Protein AF-A0A660ZBV9-F1 (afdb_monomer)

Foldseek 3Di:
DDDDDVPVVVVVVCVVVVVVCVVVVVVVPVVPVVVVVVLVVQLVLDDQQWWFAFPVRQTFGFHDDDDQWTWTDRDPPDTDIDGSSRTPHTPDDPVPPPDD

Nearest PDB structures (foldseek):
  7xn7-assembly1_W  TM=7.723E-01  e=1.408E-01  Komagataella phaffii
  4agf-assembly1_G  TM=4.989E-01  e=1.160E-01  Escherichia coli
  4age-assembly1_C  TM=4.875E-01  e=1.088E-01  Escherichia coli
  6urt-assembly1_G  TM=4.577E-01  e=2.212E-01  Escherichia coli K-12
  5y4o-assembly1_A  TM=4.219E-01  e=6.625E-01  Escherichia coli O157:H7

Secondary structure (DSSP, 8-state):
-----TTHHHHHHHHHHHHHHHHHHHHHHHHHHHHHHHHHHHHHT--TT-EEEETTS-EEEEEEEETTEEEEEEETTEEEEEEGGGEEEEEE-GGGSS--

Sequence (100 aa):
MAQTSGGGSLFSLLLPFIVFFAIFYFLLILPQSKQEKKRKQMLANLRKGDRVVTVGGIYGTITKIDGDVLSLRIAQNTTIKIERDAVKSVVSSQAQGESK

Radius of gyration: 25.42 Å; Cα contacts (8 Å, |Δi|>4): 107; chains: 1; bounding box: 53×32×77 Å

Solvent-accessible surface area (backbone atoms only — not comparable to full-atom values): 5955 Å² total; per-residue (Å²): 142,82,89,84,63,90,73,54,57,60,56,62,60,45,47,59,54,52,53,50,51,51,51,53,51,56,64,56,55,63,60,52,60,54,52,55,52,51,51,55,52,53,60,69,67,67,52,72,67,23,29,33,29,31,73,89,69,50,60,31,30,28,73,42,78,58,86,62,40,29,33,33,34,66,49,100,90,40,71,46,80,43,51,49,85,47,55,66,48,75,76,43,53,77,86,72,70,85,80,128

pLDDT: mean 80.36, std 13.95, range [38.84, 92.75]

Mean predicted aligned error: 11.57 Å

Structure (mmCIF, N/CA/C/O backbone):
data_AF-A0A660ZBV9-F1
#
_entry.id   AF-A0A660ZBV9-F1
#
loop_
_atom_site.group_PDB
_atom_site.id
_atom_site.type_symbol
_atom_site.label_atom_id
_atom_site.label_alt_id
_atom_site.label_comp_id
_atom_site.label_asym_id
_atom_site.label_entity_id
_atom_site.label_seq_id
_atom_site.pdbx_PDB_ins_code
_atom_site.Cartn_x
_atom_site.Cartn_y
_atom_site.Cartn_z
_atom_site.occupancy
_atom_site.B_iso_or_equiv
_atom_site.auth_seq_id
_atom_site.auth_comp_id
_atom_site.auth_asym_id
_atom_site.auth_atom_id
_atom_site.pdbx_PDB_model_num
ATOM 1 N N . MET A 1 1 ? 33.654 20.395 -56.450 1.00 55.75 1 MET A N 1
ATOM 2 C CA . MET A 1 1 ? 33.780 19.179 -55.621 1.00 55.75 1 MET A CA 1
ATOM 3 C C . MET A 1 1 ? 32.385 18.754 -55.201 1.00 55.75 1 MET A C 1
ATOM 5 O O . MET A 1 1 ? 31.801 19.365 -54.321 1.00 55.75 1 MET A O 1
ATOM 9 N N . ALA A 1 2 ? 31.828 17.785 -55.917 1.00 55.91 2 ALA A N 1
ATOM 10 C CA . ALA A 1 2 ? 30.579 17.109 -55.592 1.00 55.91 2 ALA A CA 1
ATOM 11 C C . ALA A 1 2 ? 30.853 15.600 -55.625 1.00 55.91 2 ALA A C 1
ATOM 13 O O . ALA A 1 2 ? 31.758 15.188 -56.351 1.00 55.91 2 ALA A O 1
ATOM 14 N N . GLN A 1 3 ? 30.010 14.845 -54.911 1.00 44.81 3 GLN A N 1
ATOM 15 C CA . GLN A 1 3 ? 29.931 13.381 -54.757 1.00 44.81 3 GLN A CA 1
ATOM 16 C C . GLN A 1 3 ? 30.656 12.808 -53.526 1.00 44.81 3 GLN A C 1
ATOM 18 O O . GLN A 1 3 ? 31.791 13.174 -53.264 1.00 44.81 3 GLN A O 1
ATOM 23 N N . THR A 1 4 ? 30.127 11.875 -52.724 1.00 38.84 4 THR A N 1
ATOM 24 C CA . THR A 1 4 ? 28.796 11.253 -52.545 1.00 38.84 4 THR A CA 1
ATOM 25 C C . THR A 1 4 ? 28.920 10.371 -51.296 1.00 38.84 4 THR A C 1
ATOM 27 O O . THR A 1 4 ? 29.815 9.532 -51.255 1.00 38.84 4 THR A O 1
ATOM 30 N N . SER A 1 5 ? 28.009 10.454 -50.320 1.00 42.28 5 SER A N 1
ATOM 31 C CA . SER A 1 5 ? 27.644 9.282 -49.491 1.00 42.28 5 SER A CA 1
ATOM 32 C C . SER A 1 5 ? 26.215 9.418 -48.947 1.00 42.28 5 SER A C 1
ATOM 34 O O . SER A 1 5 ? 25.976 9.450 -47.741 1.00 42.28 5 SER A O 1
ATOM 36 N N . GLY A 1 6 ? 25.234 9.493 -49.851 1.00 53.12 6 GLY A N 1
ATOM 37 C CA . GLY A 1 6 ? 23.800 9.603 -49.533 1.00 53.12 6 GLY A CA 1
ATOM 38 C C . GLY A 1 6 ? 23.170 8.403 -48.802 1.00 53.12 6 GLY A C 1
ATOM 39 O O . GLY A 1 6 ? 21.976 8.432 -48.541 1.00 53.12 6 GLY A O 1
ATOM 40 N N . GLY A 1 7 ? 23.940 7.372 -48.434 1.00 52.41 7 GLY A N 1
ATOM 41 C CA . GLY A 1 7 ? 23.505 6.277 -47.548 1.00 52.41 7 GLY A CA 1
ATOM 42 C C . GLY A 1 7 ? 24.038 6.380 -46.111 1.00 52.41 7 GLY A C 1
ATOM 43 O O . GLY A 1 7 ? 23.475 5.782 -45.200 1.00 52.41 7 GLY A O 1
ATOM 44 N N . GLY A 1 8 ? 25.089 7.178 -45.882 1.00 57.53 8 GLY A N 1
ATOM 45 C CA . GLY A 1 8 ? 25.678 7.402 -44.556 1.00 57.53 8 GLY A CA 1
ATOM 46 C C . GLY A 1 8 ? 25.001 8.522 -43.765 1.00 57.53 8 GLY A C 1
ATOM 47 O O . GLY A 1 8 ? 25.087 8.532 -42.544 1.00 57.53 8 GLY A O 1
ATOM 48 N N . SER A 1 9 ? 24.287 9.431 -44.442 1.00 64.94 9 SER A N 1
ATOM 49 C CA . SER A 1 9 ? 23.674 10.614 -43.821 1.00 64.94 9 SER A CA 1
ATOM 50 C C . SER A 1 9 ? 22.425 10.301 -42.996 1.00 64.94 9 SER A C 1
ATOM 52 O O . SER A 1 9 ? 22.188 10.970 -42.001 1.00 64.94 9 SER A O 1
ATOM 54 N N . LEU A 1 10 ? 21.618 9.304 -43.377 1.00 65.56 10 LEU A N 1
ATOM 55 C CA . LEU A 1 10 ? 20.440 8.912 -42.589 1.00 65.56 10 LEU A CA 1
ATOM 56 C C . LEU A 1 10 ? 20.851 8.086 -41.371 1.00 65.56 10 LEU A C 1
ATOM 58 O O . LEU A 1 10 ? 20.350 8.318 -40.278 1.00 65.56 10 LEU A O 1
ATOM 62 N N . PHE A 1 11 ? 21.811 7.173 -41.532 1.00 72.00 11 PHE A N 1
ATOM 63 C CA . PHE A 1 11 ? 22.331 6.388 -40.416 1.00 72.00 11 PHE A CA 1
ATOM 64 C C . PHE A 1 11 ? 23.083 7.273 -39.411 1.00 72.00 11 PHE A C 1
ATOM 66 O O . PHE A 1 11 ? 22.880 7.123 -38.211 1.00 72.00 11 PHE A O 1
ATOM 73 N N . SER A 1 12 ? 23.875 8.250 -39.877 1.00 77.62 12 SER A N 1
ATOM 74 C CA . SER A 1 12 ? 24.560 9.211 -39.000 1.00 77.62 12 SER A CA 1
ATOM 75 C C . SER A 1 12 ? 23.608 10.183 -38.296 1.00 77.62 12 SER A C 1
ATOM 77 O O . SER A 1 12 ? 23.884 10.569 -37.163 1.00 77.62 12 SER A O 1
ATOM 79 N N . LEU A 1 13 ? 22.475 10.538 -38.919 1.00 77.12 13 LEU A N 1
ATOM 80 C CA . LEU A 1 13 ? 21.419 11.341 -38.293 1.00 77.12 13 LEU A CA 1
ATOM 81 C C . LEU A 1 13 ? 20.566 10.534 -37.308 1.00 77.12 13 LEU A C 1
ATOM 83 O O . LEU A 1 13 ? 20.217 11.070 -36.264 1.00 77.12 13 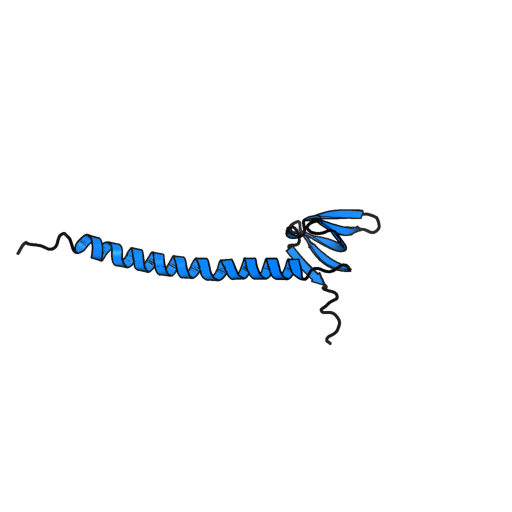LEU A O 1
ATOM 87 N N . LEU A 1 14 ? 20.245 9.264 -37.585 1.00 82.62 14 LEU A N 1
ATOM 88 C CA . LEU A 1 14 ? 19.444 8.420 -36.684 1.00 82.62 14 LEU A CA 1
ATOM 89 C C . LEU A 1 14 ? 20.239 7.878 -35.486 1.00 82.62 14 LEU A C 1
ATOM 91 O O . LEU A 1 14 ? 19.645 7.628 -34.437 1.00 82.62 14 LEU A O 1
ATOM 95 N N . LEU A 1 15 ? 21.561 7.717 -35.614 1.00 86.25 15 LEU A N 1
ATOM 96 C CA . LEU A 1 15 ? 22.434 7.228 -34.542 1.00 86.25 15 LEU A CA 1
ATOM 97 C C . LEU A 1 15 ? 22.276 8.013 -33.218 1.00 86.25 15 LEU A C 1
ATOM 99 O O . LEU A 1 15 ? 22.022 7.374 -32.195 1.00 86.25 15 LEU A O 1
ATOM 103 N N . PRO A 1 16 ? 22.356 9.362 -33.182 1.00 85.00 16 PRO A N 1
ATOM 104 C CA . PRO A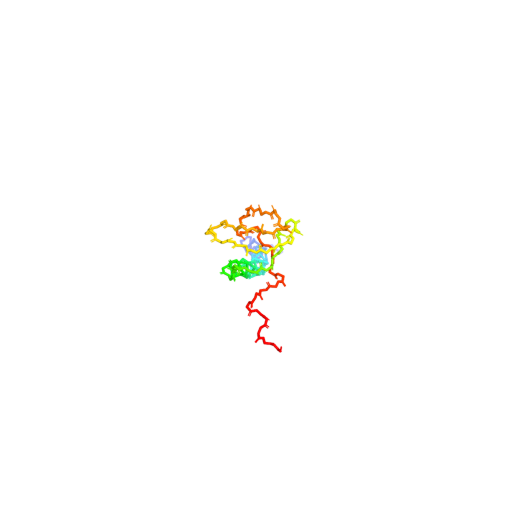 1 16 ? 22.164 10.117 -31.944 1.00 85.00 16 PRO A CA 1
ATOM 105 C C . PRO A 1 16 ? 20.742 9.996 -31.379 1.00 85.00 16 PRO A C 1
ATOM 107 O O . PRO A 1 16 ? 20.590 9.928 -30.161 1.00 85.00 16 PRO A O 1
ATOM 110 N N . PHE A 1 17 ? 19.704 9.901 -32.222 1.00 87.88 17 PHE A N 1
ATOM 111 C CA . PHE A 1 17 ? 18.327 9.703 -31.751 1.00 87.88 17 PHE A CA 1
ATOM 112 C C . PHE A 1 17 ? 18.127 8.327 -31.113 1.00 87.88 17 PHE A C 1
ATOM 114 O O . PHE A 1 17 ? 17.494 8.231 -30.066 1.00 87.88 17 PHE A O 1
ATOM 121 N N . ILE A 1 18 ? 18.700 7.271 -31.695 1.00 90.62 18 ILE A N 1
ATOM 122 C CA . ILE A 1 18 ? 18.649 5.911 -31.140 1.00 90.62 18 ILE A CA 1
ATOM 123 C C . ILE A 1 18 ? 19.388 5.837 -29.803 1.00 90.62 18 ILE A C 1
ATOM 125 O O . ILE A 1 18 ? 18.861 5.265 -28.851 1.00 90.62 18 ILE A O 1
ATOM 129 N N . VAL A 1 19 ? 20.568 6.456 -29.695 1.00 91.31 19 VAL A N 1
ATOM 130 C CA . VAL A 1 19 ? 21.323 6.523 -28.432 1.00 91.31 19 VAL A CA 1
ATOM 131 C C . VAL A 1 19 ? 20.552 7.319 -27.373 1.00 91.31 19 VAL A C 1
ATOM 133 O O . VAL A 1 19 ? 20.448 6.877 -26.231 1.00 91.31 19 VAL A O 1
ATOM 136 N N . PHE A 1 20 ? 19.947 8.449 -27.745 1.00 89.69 20 PHE A N 1
ATOM 137 C CA . PHE A 1 20 ? 19.114 9.248 -26.845 1.00 89.69 20 PHE A CA 1
ATOM 138 C C . PHE A 1 20 ? 17.888 8.467 -26.352 1.00 89.69 20 PHE A C 1
ATOM 140 O O . PHE A 1 20 ? 17.648 8.400 -25.146 1.00 89.69 20 PHE A O 1
ATOM 147 N N . PHE A 1 21 ? 17.153 7.809 -27.255 1.00 89.00 21 PHE A N 1
ATOM 148 C CA . PHE A 1 21 ? 16.027 6.944 -26.894 1.00 89.00 21 PHE A CA 1
ATOM 149 C C . PHE A 1 21 ? 16.461 5.778 -26.007 1.00 89.00 21 PHE A C 1
ATOM 151 O O . PHE A 1 21 ? 15.770 5.478 -25.038 1.00 89.00 21 PHE A O 1
ATOM 158 N N . ALA A 1 22 ? 17.610 5.156 -26.281 1.00 89.69 22 ALA A N 1
ATOM 159 C CA . ALA A 1 22 ? 18.147 4.083 -25.451 1.00 89.69 22 ALA A CA 1
ATOM 160 C C . ALA A 1 22 ? 18.453 4.568 -24.025 1.00 89.69 22 ALA A C 1
ATOM 162 O O . ALA A 1 22 ? 18.074 3.901 -23.062 1.00 89.69 22 ALA A O 1
ATOM 163 N N . ILE A 1 23 ? 19.066 5.748 -23.872 1.00 89.81 23 ILE A N 1
ATOM 164 C CA . ILE A 1 23 ? 19.357 6.345 -22.560 1.00 89.81 23 ILE A CA 1
ATOM 165 C C . ILE A 1 23 ? 18.060 6.682 -21.815 1.00 89.81 23 ILE A C 1
ATOM 167 O O . ILE A 1 23 ? 17.905 6.280 -20.662 1.00 89.81 23 ILE A O 1
ATOM 171 N N . PHE A 1 24 ? 17.107 7.367 -22.456 1.00 85.62 24 PHE A N 1
ATOM 172 C CA . PHE A 1 24 ? 15.826 7.727 -21.835 1.00 85.62 24 PHE A CA 1
ATOM 173 C C . PHE A 1 24 ? 14.986 6.501 -21.465 1.00 85.62 24 PHE A C 1
ATOM 175 O O . PHE A 1 24 ? 14.416 6.462 -20.376 1.00 85.62 24 PHE A O 1
ATOM 182 N N . TYR A 1 25 ? 14.954 5.478 -22.322 1.00 82.12 25 TYR A N 1
ATOM 183 C CA . TYR A 1 25 ? 14.289 4.202 -22.052 1.00 82.12 25 TYR A CA 1
ATOM 184 C C . TYR A 1 25 ? 14.884 3.520 -20.814 1.00 82.12 25 TYR A C 1
ATOM 186 O O . TYR A 1 25 ? 14.150 3.088 -19.923 1.00 82.12 25 TYR 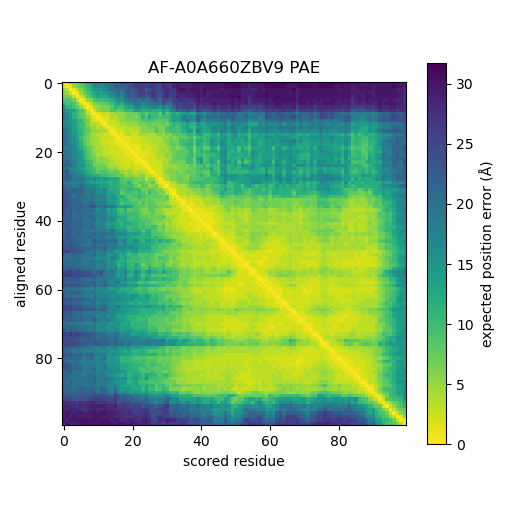A O 1
ATOM 194 N N . PHE A 1 26 ? 16.216 3.496 -20.704 1.00 83.62 26 PHE A N 1
ATOM 195 C CA . PHE A 1 26 ? 16.907 2.901 -19.560 1.00 83.62 26 PHE A CA 1
ATOM 196 C C . PHE A 1 26 ? 16.681 3.689 -18.258 1.00 83.62 26 PHE A C 1
ATOM 198 O O . PHE A 1 26 ? 16.487 3.096 -17.194 1.00 83.62 26 PHE A O 1
ATOM 205 N N . LEU A 1 27 ? 16.646 5.023 -18.341 1.00 81.31 27 LEU A N 1
ATOM 206 C CA . LEU A 1 27 ? 16.405 5.911 -17.199 1.00 81.31 27 LEU A CA 1
ATOM 207 C C . LEU A 1 27 ? 14.961 5.843 -16.679 1.00 81.31 27 LEU A C 1
ATOM 209 O O . LEU A 1 27 ? 14.765 5.977 -15.475 1.00 81.31 27 LEU A O 1
ATOM 213 N N . LEU A 1 28 ? 13.962 5.611 -17.542 1.00 77.94 28 LEU A N 1
ATOM 214 C CA . LEU A 1 28 ? 12.542 5.546 -17.155 1.00 77.94 28 LEU A CA 1
ATOM 215 C C . LEU A 1 28 ? 12.092 4.163 -16.652 1.00 77.94 28 LEU A C 1
ATOM 217 O O . LEU A 1 28 ? 11.293 4.086 -15.717 1.00 77.94 28 LEU A O 1
ATOM 221 N N . ILE A 1 29 ? 12.615 3.066 -17.208 1.00 76.94 29 ILE A N 1
ATOM 222 C CA . ILE A 1 29 ? 12.193 1.695 -16.848 1.00 76.94 29 ILE A CA 1
ATOM 223 C C . ILE A 1 29 ? 12.766 1.214 -15.511 1.00 76.94 29 ILE A C 1
ATOM 225 O O . ILE A 1 29 ? 12.101 0.502 -14.748 1.00 76.94 29 ILE A O 1
ATOM 229 N N . LEU A 1 30 ? 13.990 1.626 -15.180 1.00 75.75 30 LEU A N 1
ATOM 230 C CA . LEU A 1 30 ? 14.648 1.237 -13.935 1.00 75.75 30 LEU A CA 1
ATOM 231 C C . LEU A 1 30 ? 13.980 1.778 -12.645 1.00 75.75 30 LEU A C 1
ATOM 233 O O . LEU A 1 30 ? 13.917 1.033 -11.661 1.00 75.75 30 LEU A O 1
ATOM 237 N N . PRO A 1 31 ? 13.471 3.025 -12.579 1.00 71.75 31 PRO A N 1
ATOM 238 C CA . PRO A 1 31 ? 12.808 3.541 -11.382 1.00 71.75 31 PRO A CA 1
ATOM 239 C C . PRO A 1 31 ? 11.391 2.990 -11.174 1.00 71.75 31 PRO A C 1
ATOM 241 O O . PRO A 1 31 ? 11.003 2.790 -10.021 1.00 71.75 31 PRO A O 1
ATOM 244 N N . GLN A 1 32 ? 10.627 2.710 -12.238 1.00 72.81 32 GLN A N 1
ATOM 245 C CA . GLN A 1 32 ? 9.218 2.304 -12.105 1.00 72.81 32 GLN A CA 1
ATOM 246 C C . GLN A 1 32 ? 9.060 0.925 -11.459 1.00 72.81 32 GLN A C 1
ATOM 248 O O . GLN A 1 32 ? 8.328 0.771 -10.479 1.00 72.81 32 GLN A O 1
ATOM 253 N N . SER A 1 33 ? 9.831 -0.063 -11.919 1.00 74.81 33 SER A N 1
ATOM 254 C CA . SER A 1 33 ? 9.769 -1.428 -11.378 1.00 74.81 33 SER A CA 1
ATOM 255 C C . SER A 1 33 ? 10.097 -1.501 -9.879 1.00 74.81 33 SER A C 1
ATOM 257 O O . SER A 1 33 ? 9.586 -2.363 -9.160 1.00 74.81 33 SER A O 1
ATOM 259 N N . LYS A 1 34 ? 10.920 -0.574 -9.366 1.00 74.69 34 LYS A N 1
ATOM 260 C CA . LYS A 1 34 ? 11.242 -0.481 -7.934 1.00 74.69 34 LYS A CA 1
ATOM 261 C C . LYS A 1 34 ? 10.048 -0.013 -7.101 1.00 74.69 34 LYS A C 1
ATOM 263 O O . LYS A 1 34 ? 9.910 -0.460 -5.965 1.00 74.69 34 LYS A O 1
ATOM 268 N N . GLN A 1 35 ? 9.195 0.863 -7.631 1.00 79.88 35 GLN A N 1
ATOM 269 C CA . GLN A 1 35 ? 8.026 1.374 -6.908 1.00 79.88 35 GLN A CA 1
ATOM 270 C C . GLN A 1 35 ? 6.927 0.313 -6.802 1.00 79.88 35 GLN A C 1
ATOM 272 O O . GLN A 1 35 ? 6.397 0.092 -5.713 1.00 79.88 35 GLN A O 1
ATOM 277 N N . GLU A 1 36 ? 6.659 -0.418 -7.886 1.00 81.06 36 GLU A N 1
ATOM 278 C CA . GLU A 1 36 ? 5.685 -1.516 -7.868 1.00 81.06 36 GLU A CA 1
ATOM 279 C C . GLU A 1 36 ? 6.096 -2.636 -6.914 1.00 81.06 36 GLU A C 1
ATOM 281 O O . GLU A 1 36 ? 5.279 -3.122 -6.131 1.00 81.06 36 GLU A O 1
ATOM 286 N N . LYS A 1 37 ? 7.380 -3.022 -6.930 1.00 79.88 37 LYS A N 1
ATOM 287 C CA . LYS A 1 37 ? 7.915 -4.034 -6.009 1.00 79.88 37 LYS A CA 1
ATOM 288 C C . LYS A 1 37 ? 7.751 -3.609 -4.550 1.00 79.88 37 LYS A C 1
ATOM 290 O O . LYS A 1 37 ? 7.287 -4.409 -3.743 1.00 79.88 37 LYS A O 1
ATOM 295 N N . LYS A 1 38 ? 8.069 -2.351 -4.220 1.00 81.75 38 LYS A N 1
ATOM 296 C CA . LYS A 1 38 ? 7.884 -1.799 -2.867 1.00 81.75 38 LYS A CA 1
ATOM 297 C C . LYS A 1 38 ? 6.414 -1.799 -2.442 1.00 81.75 38 LYS A C 1
ATOM 299 O O . LYS A 1 38 ? 6.117 -2.207 -1.323 1.00 81.75 38 LYS A O 1
ATOM 304 N N . ARG A 1 39 ? 5.495 -1.405 -3.332 1.00 83.50 39 ARG A N 1
ATOM 305 C CA . ARG A 1 39 ? 4.048 -1.436 -3.062 1.00 83.50 39 ARG A CA 1
ATOM 306 C C . ARG A 1 39 ? 3.566 -2.861 -2.802 1.00 83.50 39 ARG A C 1
ATOM 308 O O . ARG A 1 39 ? 2.972 -3.111 -1.762 1.00 83.50 39 ARG A O 1
ATOM 315 N N . LYS A 1 40 ? 3.906 -3.817 -3.672 1.00 84.56 40 LYS A N 1
ATOM 316 C CA . LYS A 1 40 ? 3.549 -5.235 -3.482 1.00 84.56 40 LYS A CA 1
ATOM 317 C C . LYS A 1 40 ? 4.087 -5.797 -2.163 1.00 84.56 40 LYS A C 1
ATOM 319 O O . LYS A 1 40 ? 3.357 -6.480 -1.453 1.00 84.56 40 LYS A O 1
ATOM 324 N N . GLN A 1 41 ? 5.329 -5.471 -1.801 1.00 84.75 41 GLN A N 1
ATOM 325 C CA . GLN A 1 41 ? 5.916 -5.881 -0.521 1.00 84.75 41 GLN A CA 1
ATOM 326 C C . GLN A 1 41 ? 5.194 -5.264 0.682 1.00 84.75 41 GLN A C 1
ATOM 328 O O . GLN A 1 41 ? 4.929 -5.966 1.654 1.00 84.75 41 GLN A O 1
ATOM 333 N N . MET A 1 42 ? 4.833 -3.980 0.627 1.00 84.75 42 MET A N 1
ATOM 334 C CA . MET A 1 42 ? 4.057 -3.338 1.693 1.00 84.75 42 MET A CA 1
ATOM 335 C C . MET A 1 42 ? 2.699 -4.025 1.880 1.00 84.75 42 MET A C 1
ATOM 337 O O . MET A 1 42 ? 2.336 -4.358 3.003 1.00 84.75 42 MET A O 1
ATOM 341 N N . LEU A 1 43 ? 1.978 -4.281 0.784 1.00 85.31 43 LEU A N 1
ATOM 342 C CA . LEU A 1 43 ? 0.671 -4.941 0.810 1.00 85.31 43 LEU A CA 1
ATOM 343 C C . LEU A 1 43 ? 0.739 -6.392 1.307 1.00 85.31 43 LEU A C 1
ATOM 345 O O . LEU A 1 43 ? -0.206 -6.879 1.928 1.00 85.31 43 LEU A O 1
ATOM 349 N N . ALA A 1 44 ? 1.846 -7.090 1.044 1.00 83.25 44 ALA A N 1
ATOM 350 C CA . ALA A 1 44 ? 2.091 -8.437 1.554 1.00 83.25 44 ALA A CA 1
ATOM 351 C C . ALA A 1 44 ? 2.377 -8.458 3.065 1.00 83.25 44 ALA A C 1
ATOM 353 O O . ALA A 1 44 ? 2.054 -9.436 3.733 1.00 83.25 44 ALA A O 1
ATOM 354 N N . ASN A 1 45 ? 2.947 -7.378 3.604 1.00 84.75 45 ASN A N 1
ATOM 355 C CA . ASN A 1 45 ? 3.311 -7.263 5.016 1.00 84.75 45 ASN A CA 1
ATOM 356 C C . ASN A 1 45 ? 2.179 -6.745 5.918 1.00 84.75 45 ASN A C 1
ATOM 358 O O . ASN A 1 45 ? 2.395 -6.608 7.120 1.00 84.75 45 ASN A O 1
ATOM 362 N N . LEU A 1 46 ? 0.989 -6.466 5.373 1.00 85.25 46 LEU A N 1
ATOM 363 C CA . LEU A 1 46 ? -0.161 -6.008 6.156 1.00 85.25 46 LEU A CA 1
ATOM 364 C C . LEU A 1 46 ? -0.661 -7.096 7.112 1.00 85.25 46 LEU A C 1
ATOM 366 O O . LEU A 1 46 ? -0.906 -8.235 6.708 1.00 85.25 46 LEU A O 1
ATOM 370 N N . ARG A 1 47 ? -0.872 -6.724 8.376 1.00 86.06 47 ARG A N 1
ATOM 371 C CA . ARG A 1 47 ? -1.371 -7.611 9.431 1.00 86.06 47 ARG A CA 1
ATOM 372 C C . ARG A 1 47 ? -2.631 -7.052 10.087 1.00 86.06 47 ARG A C 1
ATOM 374 O O . ARG A 1 47 ? -2.942 -5.864 10.023 1.00 86.06 47 ARG A O 1
ATOM 381 N N . LYS A 1 48 ? -3.387 -7.941 10.736 1.00 88.94 48 LYS A N 1
ATOM 382 C CA . LYS A 1 48 ? -4.498 -7.534 11.609 1.00 88.94 48 LYS A CA 1
ATOM 383 C C . LYS A 1 48 ? -3.924 -6.713 12.766 1.00 88.94 48 LYS A C 1
ATOM 385 O O . LYS A 1 48 ? -2.919 -7.109 13.343 1.00 88.94 48 LYS A O 1
ATOM 390 N N . GLY A 1 49 ? -4.565 -5.599 13.096 1.00 86.81 49 GLY A N 1
ATOM 391 C CA . GLY A 1 49 ? -4.104 -4.659 14.119 1.00 86.81 49 GLY A CA 1
ATOM 392 C C . GLY A 1 49 ? -3.271 -3.494 13.580 1.00 86.81 49 GLY A C 1
ATOM 393 O O . GLY A 1 49 ? -3.121 -2.500 14.288 1.00 86.81 49 GLY A O 1
ATOM 394 N N . ASP A 1 50 ? -2.803 -3.548 12.329 1.00 88.88 50 ASP A N 1
ATOM 395 C CA . ASP A 1 50 ? -2.055 -2.433 11.750 1.00 88.88 50 ASP A CA 1
ATOM 396 C C . ASP A 1 50 ? -2.957 -1.216 11.536 1.00 88.88 50 ASP A C 1
ATOM 398 O O . ASP A 1 50 ? -4.101 -1.320 11.068 1.00 88.88 50 ASP A O 1
ATOM 402 N N . ARG A 1 51 ? -2.422 -0.038 11.866 1.00 89.31 51 ARG A N 1
ATOM 403 C CA . ARG A 1 51 ? -3.054 1.240 11.546 1.00 89.31 51 ARG A CA 1
ATOM 404 C C . ARG A 1 51 ? -2.562 1.683 10.182 1.00 89.31 51 ARG A C 1
ATOM 406 O O . ARG A 1 51 ? -1.361 1.854 9.976 1.00 89.31 51 ARG A O 1
ATOM 413 N N . VAL A 1 52 ? -3.488 1.898 9.262 1.00 91.62 52 VAL A N 1
ATOM 414 C CA . VAL A 1 52 ? -3.185 2.232 7.872 1.00 91.62 52 VAL A CA 1
ATOM 415 C C . VAL A 1 52 ? -3.932 3.479 7.433 1.00 91.62 52 VAL A C 1
ATOM 417 O O . VAL A 1 52 ? -4.948 3.858 8.022 1.00 91.62 52 VAL A O 1
ATOM 420 N N . VAL A 1 53 ? -3.419 4.099 6.377 1.00 91.50 53 VAL A N 1
ATOM 421 C CA . VAL A 1 53 ? -4.107 5.159 5.650 1.00 91.50 53 VAL A CA 1
ATOM 422 C C . VAL A 1 53 ? -4.452 4.662 4.251 1.00 91.50 53 VAL A C 1
ATOM 424 O O . VAL A 1 53 ? -3.632 4.068 3.544 1.00 91.50 53 VAL A O 1
ATOM 427 N N . THR A 1 54 ? -5.701 4.872 3.864 1.00 91.69 54 THR A N 1
ATOM 428 C CA . THR A 1 54 ? -6.201 4.528 2.529 1.00 91.69 54 THR A CA 1
ATOM 429 C C . THR A 1 54 ? -5.808 5.594 1.507 1.00 91.69 54 THR A C 1
ATOM 431 O O . THR A 1 54 ? -5.408 6.705 1.866 1.00 91.69 54 THR A O 1
ATOM 434 N N . VAL A 1 55 ? -5.945 5.294 0.213 1.00 89.81 55 VAL A N 1
ATOM 435 C CA . VAL A 1 55 ? -5.696 6.272 -0.867 1.00 89.81 55 VAL A CA 1
ATOM 436 C C . VAL A 1 55 ? -6.561 7.533 -0.717 1.00 89.81 55 VAL A C 1
ATOM 438 O O . VAL A 1 55 ? -6.085 8.628 -1.005 1.00 89.81 55 VAL A O 1
ATOM 441 N N . GLY A 1 56 ? -7.775 7.400 -0.171 1.00 85.69 56 GLY A N 1
ATOM 442 C CA . GLY A 1 56 ? -8.678 8.518 0.129 1.00 85.69 56 GLY A CA 1
ATOM 443 C C . GLY A 1 56 ? -8.320 9.335 1.378 1.00 85.69 56 GLY A C 1
ATOM 444 O O . GLY A 1 56 ? -9.084 10.212 1.758 1.00 85.69 56 GLY A O 1
ATOM 445 N N . GLY A 1 57 ? -7.197 9.049 2.049 1.00 88.62 57 GLY A N 1
ATOM 446 C CA . GLY A 1 57 ? -6.774 9.766 3.259 1.00 88.62 57 GLY A CA 1
ATOM 447 C C . GLY A 1 57 ? -7.488 9.329 4.542 1.00 88.62 57 GLY A C 1
ATOM 448 O O . GLY A 1 57 ? -7.330 9.966 5.580 1.00 88.62 57 GLY A O 1
ATOM 449 N N . ILE A 1 58 ? -8.256 8.237 4.495 1.00 90.06 58 ILE A N 1
ATOM 450 C CA . ILE A 1 58 ? -8.968 7.710 5.663 1.00 90.06 58 ILE A CA 1
ATOM 451 C C . I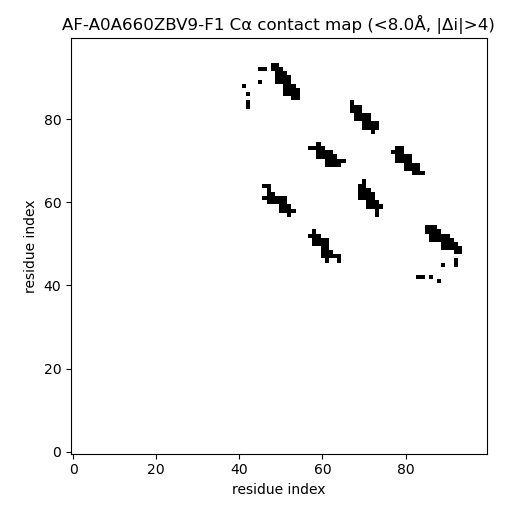LE A 1 58 ? -8.001 6.899 6.518 1.00 90.06 58 ILE A C 1
ATOM 453 O O . ILE A 1 58 ? -7.358 5.977 6.010 1.00 90.06 58 ILE A O 1
ATOM 457 N N . TYR A 1 59 ? -7.954 7.214 7.810 1.00 90.38 59 TYR A N 1
ATOM 458 C CA . TYR A 1 59 ? -7.200 6.473 8.814 1.00 90.38 59 TYR A CA 1
ATOM 459 C C . TYR A 1 59 ? -8.084 5.417 9.465 1.00 90.38 59 TYR A C 1
ATOM 461 O O . TYR A 1 59 ? -9.226 5.685 9.835 1.00 90.38 59 TYR A O 1
ATOM 469 N N . GLY A 1 60 ? -7.542 4.221 9.648 1.00 91.06 60 GLY A N 1
ATOM 470 C CA . GLY A 1 60 ? -8.247 3.162 10.354 1.00 91.06 60 GLY A CA 1
ATOM 471 C C . GLY A 1 60 ? -7.334 2.015 10.745 1.00 91.06 60 GLY A C 1
ATOM 472 O O . GLY A 1 60 ? -6.149 1.993 10.409 1.00 91.06 60 GLY A O 1
ATOM 473 N N . THR A 1 61 ? -7.898 1.055 11.467 1.00 92.38 61 THR A N 1
ATOM 474 C CA . THR A 1 61 ? -7.189 -0.141 11.929 1.00 92.38 61 THR A CA 1
ATOM 475 C C . THR A 1 61 ? -7.745 -1.380 11.242 1.00 92.38 61 THR A C 1
ATOM 477 O O . THR A 1 61 ? -8.963 -1.557 11.165 1.00 92.38 61 THR A O 1
ATOM 480 N N . ILE A 1 62 ? -6.861 -2.250 10.753 1.00 92.12 62 ILE A N 1
ATOM 481 C CA . ILE A 1 62 ? -7.247 -3.505 10.103 1.00 92.12 62 ILE A CA 1
ATOM 482 C C . ILE A 1 62 ? -7.798 -4.464 11.159 1.00 92.12 62 ILE A C 1
ATOM 484 O O . ILE A 1 62 ? -7.080 -4.898 12.056 1.00 92.12 62 ILE A O 1
ATOM 488 N N . THR A 1 63 ? -9.070 -4.832 11.046 1.00 91.19 63 THR A N 1
ATOM 489 C CA . THR A 1 63 ? -9.716 -5.800 11.947 1.00 91.19 63 THR A CA 1
ATOM 490 C C . THR A 1 63 ? -9.706 -7.207 11.371 1.00 91.19 63 THR A C 1
ATOM 492 O O . THR A 1 63 ? -9.574 -8.185 12.108 1.00 91.19 63 THR A O 1
ATOM 495 N N . LYS A 1 64 ? -9.813 -7.326 10.045 1.00 90.62 64 LYS A N 1
ATOM 496 C CA . LYS A 1 64 ? -9.834 -8.609 9.343 1.00 90.62 64 LYS A CA 1
ATOM 497 C C . LYS A 1 64 ? -9.181 -8.487 7.970 1.00 90.62 64 LYS A C 1
ATOM 499 O O . LYS A 1 64 ? -9.280 -7.449 7.323 1.00 90.62 64 LYS A O 1
ATOM 504 N N . ILE A 1 65 ? -8.536 -9.567 7.546 1.00 90.06 65 ILE A N 1
ATOM 505 C CA . ILE A 1 65 ? -7.918 -9.722 6.230 1.00 90.06 65 ILE A CA 1
ATOM 506 C C . ILE A 1 65 ? -8.545 -10.967 5.613 1.00 90.06 65 ILE A C 1
ATOM 508 O O . ILE A 1 65 ? -8.371 -12.053 6.164 1.00 90.06 65 ILE A O 1
ATOM 512 N N . ASP A 1 66 ? -9.276 -10.791 4.517 1.00 90.44 66 ASP A N 1
ATOM 513 C CA . ASP A 1 66 ? -9.941 -11.844 3.750 1.00 90.44 66 ASP A CA 1
ATOM 514 C C . ASP A 1 66 ? -9.408 -11.797 2.308 1.00 90.44 66 ASP A C 1
ATOM 516 O O . ASP A 1 66 ? -10.014 -11.202 1.418 1.00 90.44 66 ASP A O 1
ATOM 520 N N . GLY A 1 67 ? -8.223 -12.377 2.086 1.00 87.81 67 GLY A N 1
ATOM 521 C CA . GLY A 1 67 ? -7.557 -12.347 0.779 1.00 87.81 67 GLY A CA 1
ATOM 522 C C . GLY A 1 67 ? -7.274 -10.914 0.318 1.00 87.81 67 GLY A C 1
ATOM 523 O O . GLY A 1 67 ? -6.501 -10.195 0.965 1.00 87.81 67 GLY A O 1
ATOM 524 N N . ASP A 1 68 ? -7.917 -10.510 -0.776 1.00 88.94 68 ASP A N 1
ATOM 525 C CA . ASP A 1 68 ? -7.785 -9.180 -1.379 1.00 88.94 68 ASP A CA 1
ATOM 526 C C . ASP A 1 68 ? -8.691 -8.122 -0.741 1.00 88.94 68 ASP A C 1
ATOM 528 O O . ASP A 1 68 ? -8.533 -6.938 -1.025 1.00 88.94 68 ASP A O 1
ATOM 532 N N . VAL A 1 69 ? -9.594 -8.507 0.166 1.00 91.38 69 VAL A N 1
ATOM 533 C CA . VAL A 1 69 ? -10.483 -7.577 0.873 1.00 91.38 69 VAL A CA 1
ATOM 534 C C . VAL A 1 69 ? -10.058 -7.441 2.335 1.00 91.38 69 VAL A C 1
ATOM 536 O O . VAL A 1 69 ? -9.887 -8.417 3.066 1.00 91.38 69 VAL A O 1
ATOM 539 N N . LEU A 1 70 ? -9.914 -6.202 2.792 1.00 91.62 70 LEU A N 1
ATOM 540 C CA . LEU A 1 70 ? -9.577 -5.841 4.163 1.00 91.62 70 LEU A CA 1
ATOM 541 C C . LEU A 1 70 ? -10.788 -5.203 4.839 1.00 91.62 70 LEU A C 1
ATOM 543 O O . LEU A 1 70 ? -11.455 -4.346 4.265 1.00 91.62 70 LEU A O 1
ATOM 547 N N . SER A 1 71 ? -11.054 -5.589 6.084 1.00 92.75 71 SER A N 1
ATOM 548 C CA . SER A 1 71 ? -12.008 -4.887 6.945 1.00 92.75 71 SER A CA 1
ATOM 549 C C . SER A 1 71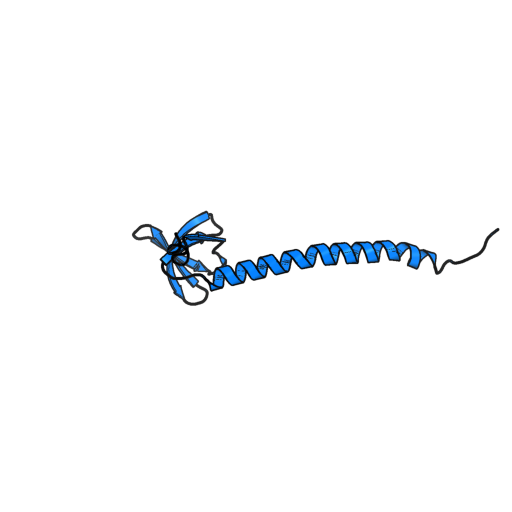 ? -11.259 -3.853 7.777 1.00 92.75 71 SER A C 1
ATOM 551 O O . SER A 1 71 ? -10.393 -4.205 8.582 1.00 92.75 71 SER A O 1
ATOM 553 N N . LEU A 1 72 ? -11.587 -2.580 7.571 1.00 92.25 72 LEU A N 1
ATOM 554 C CA . LEU A 1 72 ? -10.967 -1.439 8.229 1.00 92.25 72 LEU A CA 1
ATOM 555 C C . LEU A 1 72 ? -11.962 -0.788 9.190 1.00 92.25 72 LEU A C 1
ATOM 557 O O . LEU A 1 72 ? -13.044 -0.364 8.786 1.00 92.25 72 LEU A O 1
ATOM 561 N N . ARG A 1 73 ? -11.592 -0.684 10.467 1.00 91.88 73 ARG A N 1
ATOM 562 C CA . ARG A 1 73 ? -12.365 0.048 11.474 1.00 91.88 73 ARG A CA 1
ATOM 563 C C . ARG A 1 73 ? -11.899 1.497 11.522 1.00 91.88 73 ARG A C 1
ATOM 565 O O . ARG A 1 73 ? -10.728 1.751 11.797 1.00 91.88 73 ARG A O 1
ATOM 572 N N . ILE A 1 74 ? -12.824 2.420 11.276 1.00 90.69 74 ILE A N 1
ATOM 573 C CA . ILE A 1 74 ? -12.568 3.873 11.259 1.00 90.69 74 ILE A CA 1
ATOM 574 C C . ILE A 1 74 ? -13.129 4.533 12.523 1.00 90.69 74 ILE A C 1
ATOM 576 O O . ILE A 1 74 ? -12.525 5.447 13.071 1.00 90.69 74 ILE A O 1
ATOM 580 N N . ALA A 1 75 ? -14.259 4.029 13.022 1.00 88.50 75 ALA A N 1
ATOM 581 C CA . ALA A 1 75 ? -14.892 4.477 14.258 1.0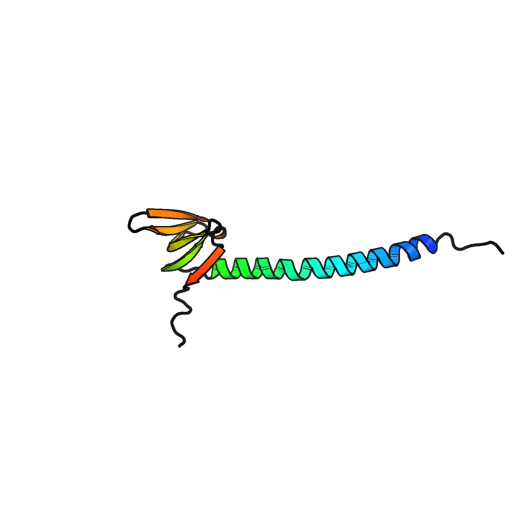0 88.50 75 ALA A CA 1
ATOM 582 C C . ALA A 1 75 ? -15.382 3.273 15.076 1.00 88.50 75 ALA A C 1
ATOM 584 O O . ALA A 1 75 ? -15.361 2.138 14.597 1.00 88.50 75 ALA A O 1
ATOM 585 N N . GLN A 1 76 ? -15.838 3.512 16.308 1.00 83.62 76 GLN A N 1
ATOM 586 C CA . GLN A 1 76 ? -16.200 2.462 17.274 1.00 83.62 76 GLN A CA 1
ATOM 587 C C . GLN A 1 76 ? -17.229 1.454 16.727 1.00 83.62 76 GLN A C 1
ATOM 589 O O . GLN A 1 76 ? -17.104 0.264 17.001 1.00 83.62 76 GLN A O 1
ATOM 594 N N . ASN A 1 77 ? -18.169 1.903 15.887 1.00 87.62 77 ASN A N 1
ATOM 595 C CA . ASN A 1 77 ? -19.184 1.050 15.258 1.00 87.62 77 ASN A CA 1
ATOM 596 C C . ASN A 1 77 ? -19.170 1.104 13.717 1.00 87.62 77 ASN A C 1
ATOM 598 O O . ASN A 1 77 ? -20.127 0.703 13.061 1.00 87.62 77 ASN A O 1
ATOM 602 N N . THR A 1 78 ? -18.094 1.614 13.112 1.00 90.12 78 THR A N 1
ATOM 603 C CA . THR A 1 78 ? -18.001 1.758 11.652 1.00 90.12 78 THR A CA 1
ATOM 604 C C . THR A 1 78 ? -16.824 0.954 11.133 1.00 90.12 78 THR A C 1
ATOM 606 O O . THR A 1 78 ? -15.660 1.317 11.328 1.00 90.12 78 THR A O 1
ATOM 609 N N . THR A 1 79 ? -17.148 -0.149 10.460 1.00 91.12 79 THR A N 1
ATOM 610 C CA . THR A 1 79 ? -16.189 -0.972 9.724 1.00 91.12 79 THR A CA 1
ATOM 611 C C . THR A 1 79 ? -16.538 -0.914 8.248 1.00 91.12 79 THR A C 1
ATOM 613 O O . THR A 1 79 ? -17.677 -1.179 7.874 1.00 91.12 79 THR A O 1
ATOM 616 N N . ILE A 1 80 ? -15.558 -0.581 7.418 1.00 91.44 80 ILE A N 1
ATOM 617 C CA . ILE A 1 80 ? -15.695 -0.597 5.964 1.00 91.44 80 ILE A CA 1
ATOM 618 C C . ILE A 1 80 ? -14.849 -1.719 5.380 1.00 91.44 80 ILE A C 1
ATOM 620 O O . ILE A 1 80 ? -13.851 -2.133 5.971 1.00 91.44 80 ILE A O 1
ATOM 624 N N . LYS A 1 81 ? -15.247 -2.208 4.210 1.00 92.44 81 LYS A N 1
ATOM 625 C CA . LYS A 1 81 ? -14.440 -3.135 3.423 1.00 92.44 81 LYS A CA 1
ATOM 626 C C . LYS A 1 81 ? -13.741 -2.353 2.327 1.00 92.44 81 LYS A C 1
ATOM 628 O O . LYS A 1 81 ? -14.384 -1.577 1.628 1.00 92.44 81 LYS A O 1
ATOM 633 N N . ILE A 1 82 ? -12.440 -2.553 2.205 1.00 92.31 82 ILE A N 1
ATOM 634 C CA . ILE A 1 82 ? -11.617 -1.948 1.162 1.00 92.31 82 ILE A CA 1
ATOM 635 C C . ILE A 1 82 ? -10.785 -3.030 0.499 1.00 92.31 82 ILE A C 1
ATOM 637 O O . ILE A 1 82 ? -10.480 -4.051 1.116 1.00 92.31 82 ILE A O 1
ATOM 641 N N . GLU A 1 83 ? -10.381 -2.799 -0.740 1.00 92.44 83 GLU A N 1
ATOM 642 C CA . GLU A 1 83 ? -9.386 -3.657 -1.367 1.00 92.44 83 GLU A CA 1
ATOM 643 C C . GLU A 1 83 ? -8.020 -3.466 -0.711 1.00 92.44 83 GLU A C 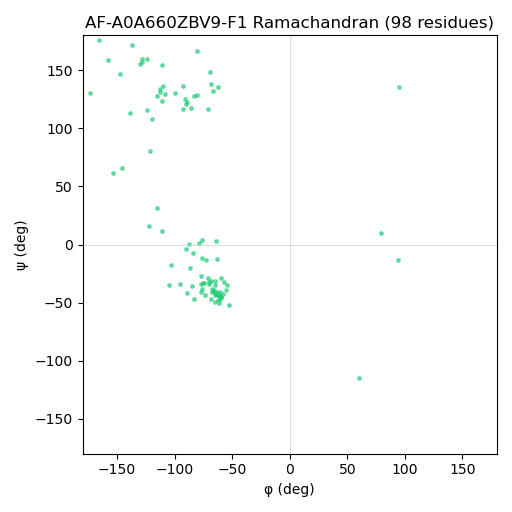1
ATOM 645 O O . GLU A 1 83 ? -7.660 -2.374 -0.261 1.00 92.44 83 GLU A O 1
ATOM 650 N N . ARG A 1 84 ? -7.227 -4.535 -0.688 1.00 88.12 84 ARG A N 1
ATOM 651 C CA . ARG A 1 84 ? -5.853 -4.520 -0.195 1.00 88.12 84 ARG A CA 1
ATOM 652 C C . ARG A 1 84 ? -5.026 -3.465 -0.923 1.00 88.12 84 ARG A C 1
ATOM 654 O O . ARG A 1 84 ? -4.256 -2.755 -0.290 1.00 88.12 84 ARG A O 1
ATOM 661 N N . ASP A 1 85 ? -5.236 -3.315 -2.224 1.00 89.69 85 ASP A N 1
ATOM 662 C CA . ASP A 1 85 ? -4.513 -2.353 -3.053 1.00 89.69 85 ASP A CA 1
ATOM 663 C C . ASP A 1 85 ? -4.927 -0.886 -2.804 1.00 89.69 85 ASP A C 1
ATOM 665 O O . ASP A 1 85 ? -4.198 0.040 -3.154 1.00 89.69 85 ASP A O 1
ATOM 669 N N . ALA A 1 86 ? -6.047 -0.655 -2.106 1.00 89.81 86 ALA A N 1
ATOM 670 C CA . ALA A 1 86 ? -6.491 0.678 -1.693 1.00 89.81 86 ALA A CA 1
ATOM 671 C C . ALA A 1 86 ? -5.748 1.216 -0.449 1.00 89.81 86 ALA A C 1
ATOM 673 O O . ALA A 1 86 ? -6.043 2.319 0.030 1.00 89.81 86 ALA A O 1
ATOM 674 N N . VAL A 1 87 ? -4.785 0.462 0.092 1.00 89.62 87 VAL A N 1
ATOM 675 C CA . VAL A 1 87 ? -3.940 0.892 1.211 1.00 89.62 87 VAL A CA 1
ATOM 676 C C . VAL A 1 87 ? -2.737 1.676 0.684 1.00 89.62 87 VAL A C 1
ATOM 678 O O . VAL A 1 87 ? -1.893 1.144 -0.031 1.00 89.62 87 VAL A O 1
ATOM 681 N N . LYS A 1 88 ? -2.636 2.952 1.072 1.00 87.94 88 LYS A N 1
ATOM 682 C CA . LYS A 1 88 ? -1.577 3.866 0.617 1.00 87.94 88 LYS A CA 1
ATOM 683 C C . LYS A 1 88 ? -0.291 3.705 1.421 1.00 87.94 88 LYS A C 1
ATOM 685 O O . LYS A 1 88 ? 0.792 3.658 0.844 1.00 87.94 88 LYS A O 1
ATOM 690 N N . SER A 1 89 ? -0.401 3.657 2.745 1.00 84.50 89 SER A N 1
ATOM 691 C CA . SER A 1 89 ? 0.738 3.424 3.635 1.00 84.50 89 SER A CA 1
ATOM 692 C C . SER A 1 89 ? 0.298 2.883 4.994 1.00 84.50 89 SER A C 1
ATOM 694 O O . SER A 1 89 ? -0.856 3.026 5.408 1.00 84.50 89 SER A O 1
ATOM 696 N N . VAL A 1 90 ? 1.234 2.239 5.690 1.00 86.12 90 VAL A N 1
ATOM 697 C CA . VAL A 1 90 ? 1.060 1.817 7.083 1.00 86.12 90 VAL A CA 1
ATOM 698 C C . VAL A 1 90 ? 1.560 2.940 7.988 1.00 86.12 90 VAL A C 1
ATOM 700 O O . VAL A 1 90 ? 2.684 3.404 7.826 1.00 86.12 90 VAL A O 1
ATOM 703 N N . VAL A 1 91 ? 0.710 3.397 8.907 1.00 82.25 91 VAL A N 1
ATOM 704 C CA . VAL A 1 91 ? 0.989 4.504 9.838 1.00 82.25 91 VAL A CA 1
ATOM 705 C C . VAL A 1 91 ? 1.630 3.978 11.118 1.00 82.25 91 VAL A C 1
ATOM 707 O O . VAL A 1 91 ? 2.587 4.559 11.613 1.00 82.25 91 VAL A O 1
ATOM 710 N N . SER A 1 92 ? 1.135 2.853 11.636 1.00 76.00 92 SER A N 1
ATOM 711 C CA . SER A 1 92 ? 1.831 2.085 12.666 1.00 76.00 92 SER A CA 1
ATOM 712 C C . SER A 1 92 ? 1.688 0.606 12.351 1.00 76.00 92 SER A C 1
ATOM 714 O O . SER A 1 92 ? 0.580 0.063 12.401 1.00 76.00 92 SER A O 1
ATOM 716 N N . SER A 1 93 ? 2.807 -0.032 12.016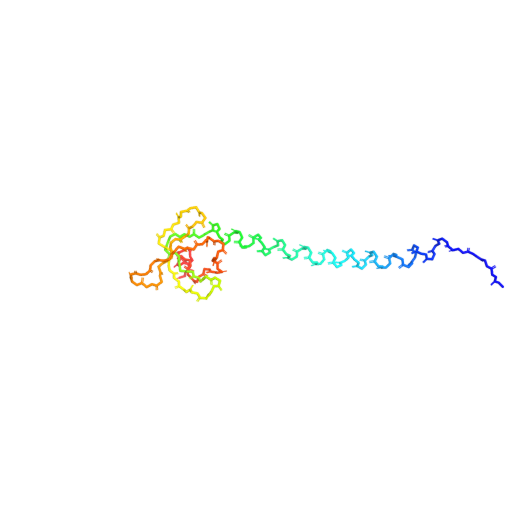 1.00 64.94 93 SER A N 1
ATOM 717 C CA . SER A 1 93 ? 2.863 -1.488 11.988 1.00 64.94 93 SER A CA 1
ATOM 718 C C . SER A 1 93 ? 3.131 -1.957 13.410 1.00 64.94 93 SER A C 1
ATOM 720 O O . SER A 1 93 ? 4.080 -1.487 14.042 1.00 64.94 93 SER A O 1
ATOM 722 N N . GLN A 1 94 ? 2.321 -2.874 13.940 1.00 62.91 94 GLN A N 1
ATOM 723 C CA . GLN A 1 94 ? 2.644 -3.457 15.250 1.00 62.91 94 GLN A CA 1
ATOM 724 C C . GLN A 1 94 ? 3.964 -4.250 15.218 1.00 62.91 94 GLN A C 1
ATOM 726 O O . GLN A 1 94 ? 4.538 -4.532 16.260 1.00 62.91 94 GLN A O 1
ATOM 731 N N . ALA A 1 95 ? 4.506 -4.525 14.028 1.00 56.38 95 ALA A N 1
ATOM 732 C CA . ALA A 1 95 ? 5.816 -5.138 13.834 1.00 56.38 95 ALA A CA 1
ATOM 733 C C . ALA A 1 95 ? 7.023 -4.195 14.058 1.00 56.38 95 ALA A C 1
ATOM 735 O O . ALA A 1 95 ? 8.145 -4.684 14.110 1.00 56.38 95 ALA A O 1
ATOM 736 N N . GLN A 1 96 ? 6.835 -2.872 14.178 1.00 54.69 96 GLN A N 1
ATOM 737 C CA . GLN A 1 96 ? 7.928 -1.900 14.400 1.00 54.69 96 GLN A CA 1
ATOM 738 C C . GLN A 1 96 ? 7.911 -1.247 15.793 1.00 54.69 96 GLN A C 1
ATOM 740 O O . GLN A 1 96 ? 8.631 -0.281 16.031 1.00 54.69 96 GLN A O 1
ATOM 745 N N . GLY A 1 97 ? 7.103 -1.771 16.719 1.00 50.62 97 GLY A N 1
ATOM 746 C CA . GLY A 1 97 ? 6.989 -1.264 18.091 1.00 50.62 97 GLY A CA 1
ATOM 747 C C . GLY A 1 97 ? 7.949 -1.875 19.122 1.00 50.62 97 GLY A C 1
ATOM 748 O O . GLY A 1 97 ? 7.930 -1.425 20.258 1.00 50.62 97 GLY A O 1
ATOM 749 N N . GLU A 1 98 ? 8.777 -2.866 18.767 1.00 48.88 98 GLU A N 1
ATOM 750 C CA . GLU A 1 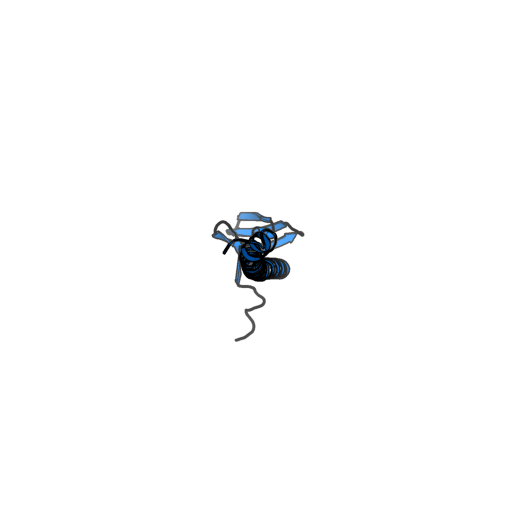98 ? 9.636 -3.608 19.721 1.00 48.88 98 GLU A CA 1
ATOM 751 C C . GLU A 1 98 ? 11.147 -3.424 19.499 1.00 48.88 98 GLU A C 1
ATOM 753 O O . GLU A 1 98 ? 11.955 -4.304 19.786 1.00 48.88 98 GLU A O 1
ATOM 758 N N . SER A 1 99 ? 11.579 -2.265 19.011 1.00 51.78 99 SER A N 1
ATOM 759 C CA . SER A 1 99 ? 13.009 -1.945 19.029 1.00 51.78 99 SER A CA 1
ATOM 760 C C . SER A 1 99 ? 13.263 -0.461 19.243 1.00 51.78 99 SER A C 1
ATOM 762 O O . SER A 1 99 ? 13.781 0.217 18.354 1.00 51.78 99 SER A O 1
ATOM 764 N N . LYS A 1 100 ? 12.896 0.036 20.428 1.00 41.50 100 LYS A N 1
ATOM 765 C CA . LYS A 1 100 ? 13.789 0.866 21.246 1.00 41.50 100 LYS A CA 1
ATOM 766 C C . LYS A 1 100 ? 13.296 0.999 22.680 1.00 41.50 100 LYS A C 1
ATOM 768 O O . LYS A 1 100 ? 12.074 1.180 22.850 1.00 41.50 100 LYS A O 1
#